Protein AF-A0A6I7QQ72-F1 (afdb_monomer)

Nearest PDB structures (foldseek):
  1e6l-assembly1_A  TM=7.819E-01  e=1.080E-02  Escherichia coli
  3cnb-assembly3_C  TM=7.877E-01  e=2.119E-02  Colwellia psychrerythraea 34H
  3ffw-assembly1_A  TM=7.670E-01  e=2.267E-02  Escherichia coli K-12
  3t6k-assembly2_B  TM=7.835E-01  e=6.231E-02  Chloroflexus aurantiacus J-10-fl
  8phn-assembly1_A  TM=7.539E-01  e=1.143E-01  Thermochaetoides thermophila

pLDDT: mean 72.23, std 18.49, range [35.5, 94.0]

Solvent-accessible surface area (backbone atoms only — not comparable to full-atom values): 4939 Å² total; per-residue (Å²): 136,82,78,74,75,79,80,75,59,62,79,81,57,69,84,71,57,67,67,61,51,56,36,53,70,35,82,90,44,42,80,58,81,43,70,49,79,39,81,75,67,60,74,68,52,49,64,55,45,53,74,70,76,40,71,46,78,42,57,54,80,77,54,64,71,61,51,50,55,51,47,48,72,78,73,105

Foldseek 3Di:
DDPDPPPPPCVVVLAPPPVLVVQCPDPVRVPPAAEAEEQDDDPVNQVSSCVVRHPHYAYPVGDPVVVVVVCVVRVD

Sequence (76 aa):
MERSPPQKSIQSYGHNTPGLRALKENPVTAGIPVIAVTVAAQPEEIRTAEKSGFAAFLKKPLEIPLLMELLDQFLG

Radius of gyration: 14.74 Å; Cα contacts (8 Å, |Δi|>4): 57; chains: 1; bounding box: 29×21×51 Å

Structure (mmCIF, N/CA/C/O backbone):
data_AF-A0A6I7QQ72-F1
#
_entry.id   AF-A0A6I7QQ72-F1
#
loop_
_atom_site.group_PDB
_atom_site.id
_atom_site.type_symbol
_atom_site.label_atom_id
_atom_site.label_alt_id
_atom_site.label_comp_id
_atom_site.label_asym_id
_atom_site.label_entity_id
_atom_site.label_seq_id
_atom_site.pdbx_PDB_ins_code
_atom_site.Cartn_x
_atom_site.Cartn_y
_atom_site.Cartn_z
_atom_site.occupancy
_atom_site.B_iso_or_equiv
_atom_site.auth_seq_id
_atom_site.auth_comp_id
_atom_site.auth_asym_id
_atom_site.auth_atom_id
_atom_site.pdbx_PDB_model_num
ATOM 1 N N . MET A 1 1 ? 17.411 2.593 36.275 1.00 38.28 1 MET A N 1
ATOM 2 C CA . MET A 1 1 ? 17.272 3.785 35.410 1.00 38.28 1 MET A CA 1
ATOM 3 C C . MET A 1 1 ? 17.342 3.285 33.975 1.00 38.28 1 MET A C 1
ATOM 5 O O . MET A 1 1 ? 18.413 3.199 33.386 1.00 38.28 1 MET A O 1
ATOM 9 N N . GLU A 1 2 ? 16.217 2.764 33.497 1.00 37.03 2 GLU A N 1
ATOM 10 C CA . GLU A 1 2 ? 16.113 2.048 32.226 1.00 37.03 2 GLU A CA 1
ATOM 11 C C . GLU A 1 2 ? 16.190 3.074 31.096 1.00 37.03 2 GLU A C 1
ATOM 13 O O . GLU A 1 2 ? 15.316 3.928 30.947 1.00 37.03 2 GLU A O 1
ATOM 18 N N . ARG A 1 3 ? 17.303 3.072 30.359 1.00 36.19 3 ARG A N 1
ATOM 19 C CA . ARG A 1 3 ? 17.453 3.916 29.177 1.00 36.19 3 ARG A CA 1
ATOM 20 C C . ARG A 1 3 ? 16.543 3.337 28.100 1.00 36.19 3 ARG A C 1
ATOM 22 O O . ARG A 1 3 ? 16.920 2.377 27.436 1.00 36.19 3 ARG A O 1
ATOM 29 N N . SER A 1 4 ? 15.350 3.916 27.972 1.00 35.97 4 SER A N 1
ATOM 30 C CA . SER A 1 4 ? 14.464 3.692 26.832 1.00 35.97 4 SER A CA 1
ATOM 31 C C . SER A 1 4 ? 15.285 3.843 25.543 1.00 35.97 4 SER A C 1
ATOM 33 O O . SER A 1 4 ? 16.014 4.838 25.416 1.00 35.97 4 SER A O 1
ATOM 35 N N . PRO A 1 5 ? 15.263 2.865 24.620 1.00 40.31 5 PRO A 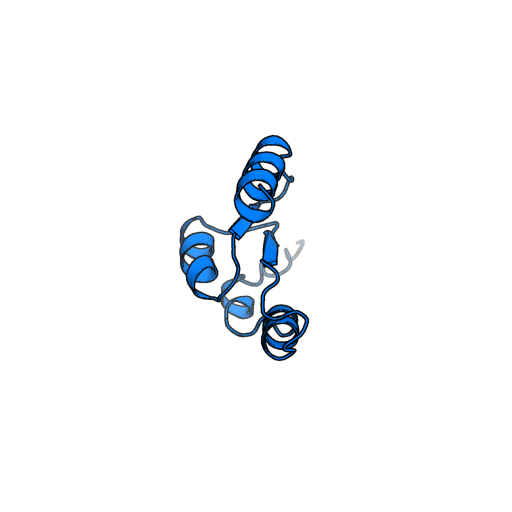N 1
ATOM 36 C CA . PRO A 1 5 ? 16.018 2.969 23.381 1.00 40.31 5 PRO A CA 1
ATOM 37 C C . PRO A 1 5 ? 15.539 4.207 22.608 1.00 40.31 5 PRO A C 1
ATOM 39 O O . PRO A 1 5 ? 14.346 4.513 22.634 1.00 40.31 5 PRO A O 1
ATOM 42 N N . PRO A 1 6 ? 16.436 4.943 21.925 1.00 39.75 6 PRO A N 1
ATOM 43 C CA . PRO A 1 6 ? 16.027 6.111 21.161 1.00 39.75 6 PRO A CA 1
ATOM 44 C C . PRO A 1 6 ? 15.001 5.668 20.116 1.00 39.75 6 PRO A C 1
ATOM 46 O O . PRO A 1 6 ? 15.321 4.838 19.259 1.00 39.75 6 PRO A O 1
ATOM 49 N N . GLN A 1 7 ? 13.776 6.208 20.183 1.00 47.41 7 GLN A N 1
ATOM 50 C CA . GLN A 1 7 ? 12.825 6.149 19.076 1.00 47.41 7 GLN A CA 1
ATOM 51 C C . GLN A 1 7 ? 13.523 6.769 17.861 1.00 47.41 7 GLN A C 1
ATOM 53 O O . GLN A 1 7 ? 13.574 7.989 17.703 1.00 47.41 7 GLN A O 1
ATOM 58 N N . LYS A 1 8 ? 14.137 5.928 17.022 1.00 35.50 8 LYS A N 1
ATOM 59 C CA . LYS A 1 8 ? 14.693 6.353 15.742 1.00 35.50 8 LYS A CA 1
ATOM 60 C C . LYS A 1 8 ? 13.518 6.813 14.896 1.00 35.50 8 LYS A C 1
ATOM 62 O O . LYS A 1 8 ? 12.753 5.997 14.392 1.00 35.50 8 LYS A O 1
ATOM 67 N N . SER A 1 9 ? 13.384 8.131 14.816 1.00 40.41 9 SER A N 1
ATOM 68 C CA . SER A 1 9 ? 12.468 8.832 13.933 1.00 40.41 9 SER A CA 1
ATOM 69 C C . SER A 1 9 ? 12.502 8.194 12.544 1.00 40.41 9 SER A C 1
ATOM 71 O O . SER A 1 9 ? 13.555 8.049 11.917 1.00 40.41 9 SER A O 1
ATOM 73 N N . ILE A 1 10 ? 11.323 7.806 12.079 1.00 48.41 10 ILE A N 1
ATOM 74 C CA . ILE A 1 10 ? 11.039 7.247 10.752 1.00 48.41 10 ILE A CA 1
ATOM 75 C C . ILE A 1 10 ? 11.433 8.227 9.639 1.00 48.41 10 ILE A C 1
ATOM 77 O O . ILE A 1 10 ? 11.648 7.803 8.505 1.00 48.41 10 ILE A O 1
ATOM 81 N N . GLN A 1 11 ? 11.662 9.504 9.974 1.00 43.22 11 GLN A N 1
ATOM 82 C CA . GLN A 1 11 ? 12.281 10.484 9.077 1.00 43.22 11 GLN A CA 1
ATOM 83 C C . GLN A 1 11 ? 13.657 10.020 8.570 1.00 43.22 11 GLN A C 1
ATOM 85 O O . GLN A 1 11 ? 14.028 10.342 7.446 1.00 43.22 11 GLN A O 1
ATOM 90 N N . SER A 1 12 ? 14.388 9.189 9.329 1.00 42.44 12 SER A N 1
ATOM 91 C CA . SER A 1 12 ? 15.660 8.606 8.871 1.00 42.44 12 SER A CA 1
ATOM 92 C C . SER A 1 12 ? 15.496 7.451 7.866 1.00 42.44 12 SER A C 1
ATOM 94 O O . SER A 1 12 ? 16.490 7.042 7.269 1.00 42.44 12 SER A O 1
ATOM 96 N N . TYR A 1 13 ? 14.285 6.915 7.677 1.00 47.34 13 TYR A N 1
ATOM 97 C CA . TYR A 1 13 ? 13.985 5.818 6.742 1.00 47.34 13 TYR A CA 1
ATOM 98 C C . TYR A 1 13 ? 13.188 6.269 5.504 1.00 47.34 13 TYR A C 1
ATOM 100 O O . TYR A 1 13 ? 13.051 5.502 4.553 1.00 47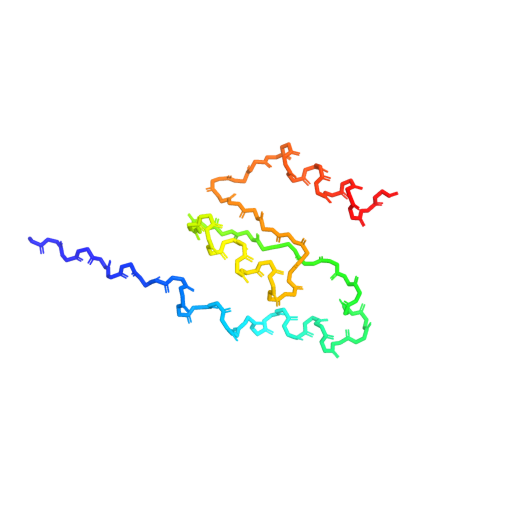.34 13 TYR A O 1
ATOM 108 N N . GLY A 1 14 ? 12.694 7.512 5.482 1.00 43.97 14 GLY A N 1
ATOM 109 C CA . GLY A 1 14 ? 11.744 8.007 4.478 1.00 43.97 14 GLY A CA 1
ATOM 110 C C . GLY A 1 14 ? 12.297 8.343 3.089 1.00 43.97 14 GLY A C 1
ATOM 111 O O . GLY A 1 14 ? 11.514 8.707 2.221 1.00 43.97 14 GLY A O 1
ATOM 112 N N . HIS A 1 15 ? 13.605 8.229 2.839 1.00 50.41 15 HIS A N 1
ATOM 113 C CA . HIS A 1 15 ? 14.195 8.714 1.579 1.00 50.41 15 HIS A CA 1
ATOM 114 C C . HIS A 1 15 ? 14.955 7.676 0.745 1.00 50.41 15 HIS A C 1
ATOM 116 O O . HIS A 1 15 ? 15.427 8.013 -0.334 1.00 50.41 15 HIS A O 1
ATOM 122 N N . ASN A 1 16 ? 15.047 6.418 1.184 1.00 45.38 16 ASN A N 1
ATOM 123 C CA . ASN A 1 16 ? 15.656 5.341 0.397 1.00 45.38 16 ASN A CA 1
ATOM 124 C C . ASN A 1 16 ? 15.084 3.988 0.830 1.00 45.38 16 ASN A C 1
ATOM 126 O O . ASN A 1 16 ? 15.705 3.298 1.631 1.00 45.38 16 ASN A O 1
ATOM 130 N N . THR A 1 17 ? 13.907 3.597 0.334 1.00 64.50 17 THR A N 1
ATOM 131 C CA . THR A 1 17 ? 13.386 2.228 0.488 1.00 64.50 17 THR A CA 1
ATOM 132 C C . THR A 1 17 ? 13.975 1.348 -0.622 1.00 64.50 17 THR A C 1
ATOM 134 O O . THR A 1 17 ? 13.441 1.325 -1.734 1.00 64.50 17 THR A O 1
ATOM 137 N N . PRO A 1 18 ? 15.067 0.590 -0.374 1.00 68.69 18 PRO A N 1
ATOM 138 C CA . PRO A 1 18 ? 15.778 -0.119 -1.440 1.00 68.69 18 PRO A CA 1
ATOM 139 C C . PRO A 1 18 ? 14.897 -1.195 -2.083 1.00 68.69 18 PRO A C 1
ATOM 141 O O . PRO A 1 18 ? 15.019 -1.464 -3.272 1.00 68.69 18 PRO A O 1
ATOM 144 N N . GLY A 1 19 ? 13.960 -1.757 -1.310 1.00 78.31 19 GLY A N 1
ATOM 145 C CA . GLY A 1 19 ? 12.971 -2.713 -1.803 1.00 78.31 19 GLY A CA 1
ATOM 146 C C . GLY A 1 19 ? 12.008 -2.112 -2.828 1.00 78.31 19 GLY A C 1
ATOM 147 O O . GLY A 1 19 ? 11.795 -2.717 -3.871 1.00 78.31 19 GLY A O 1
ATOM 148 N N . LEU A 1 20 ? 11.473 -0.906 -2.590 1.00 83.25 20 LEU A N 1
ATOM 149 C CA . LEU A 1 20 ? 10.589 -0.253 -3.563 1.00 83.25 20 LEU A CA 1
ATOM 150 C C . LEU A 1 20 ? 11.353 0.077 -4.847 1.00 83.25 20 LEU A C 1
ATOM 152 O O . LEU A 1 20 ? 10.860 -0.188 -5.941 1.00 83.25 20 LEU A O 1
ATOM 156 N N . ARG A 1 21 ? 12.573 0.605 -4.711 1.00 81.69 21 ARG A N 1
ATOM 157 C CA . ARG A 1 21 ? 13.429 0.915 -5.857 1.00 81.69 21 ARG A CA 1
ATOM 158 C C . ARG A 1 21 ? 13.710 -0.332 -6.699 1.00 81.69 21 ARG A C 1
ATOM 160 O O . ARG A 1 21 ? 13.489 -0.295 -7.902 1.00 81.69 21 ARG A O 1
ATOM 167 N N . ALA A 1 22 ? 14.106 -1.441 -6.073 1.00 85.12 22 ALA A N 1
ATOM 168 C CA . ALA A 1 22 ? 14.371 -2.695 -6.777 1.00 85.12 22 ALA A CA 1
ATOM 169 C C . ALA A 1 22 ? 13.135 -3.222 -7.531 1.00 85.12 22 ALA A C 1
ATOM 171 O O . ALA A 1 22 ? 13.254 -3.695 -8.661 1.00 85.12 22 ALA A O 1
ATOM 172 N N . LEU A 1 23 ? 11.941 -3.096 -6.938 1.00 85.94 23 LEU A N 1
ATOM 173 C CA . LEU A 1 23 ? 10.687 -3.477 -7.596 1.00 85.94 23 LEU A CA 1
ATOM 174 C C . LEU A 1 23 ? 10.354 -2.567 -8.784 1.00 85.94 23 LEU A C 1
ATOM 176 O O . LEU A 1 23 ? 9.850 -3.053 -9.794 1.00 85.94 23 LEU A O 1
ATOM 180 N N . LYS A 1 24 ? 10.640 -1.264 -8.683 1.00 84.69 24 LYS A N 1
ATOM 181 C CA . LYS A 1 24 ? 10.378 -0.283 -9.747 1.00 84.69 24 LYS A CA 1
ATOM 182 C C . LYS A 1 24 ? 11.396 -0.323 -10.887 1.00 84.69 24 LYS A C 1
ATOM 184 O O . LYS A 1 24 ? 11.037 0.004 -12.012 1.00 84.69 24 LYS A O 1
ATOM 189 N N . GLU A 1 25 ? 12.632 -0.736 -10.623 1.00 88.06 25 GLU A N 1
ATOM 190 C CA . GLU A 1 25 ? 13.685 -0.864 -11.642 1.00 88.06 25 GLU A CA 1
ATOM 191 C C . GLU A 1 25 ? 13.535 -2.118 -12.513 1.00 88.06 25 GLU A C 1
ATOM 193 O O . GLU A 1 25 ? 14.027 -2.141 -13.639 1.00 88.06 25 GLU A O 1
ATOM 198 N N . ASN A 1 26 ? 12.845 -3.153 -12.030 1.00 89.25 26 ASN A N 1
ATOM 199 C CA . ASN A 1 26 ? 12.587 -4.356 -12.813 1.00 89.25 26 ASN A CA 1
ATOM 200 C C . ASN A 1 26 ? 11.292 -4.201 -13.641 1.00 89.25 26 ASN A C 1
ATOM 202 O O . ASN A 1 26 ? 10.214 -4.093 -13.053 1.00 89.25 26 ASN A O 1
ATOM 206 N N . PRO A 1 27 ? 11.349 -4.262 -14.990 1.00 89.94 27 PRO A N 1
ATOM 207 C CA . PRO A 1 27 ? 10.180 -4.091 -15.859 1.00 89.94 27 PRO A CA 1
ATOM 208 C C . PRO A 1 27 ? 9.023 -5.052 -15.565 1.00 89.94 27 PRO A C 1
ATOM 210 O O . PRO A 1 27 ? 7.866 -4.690 -15.756 1.00 89.94 27 PRO A O 1
ATOM 213 N N . VAL A 1 28 ? 9.323 -6.261 -15.079 1.00 94.00 28 VAL A N 1
ATOM 214 C CA . VAL A 1 28 ? 8.315 -7.281 -14.748 1.00 94.00 28 VAL A CA 1
ATOM 215 C C . VAL A 1 28 ? 7.531 -6.900 -13.490 1.00 94.00 28 VAL A C 1
ATOM 217 O O . VAL A 1 28 ? 6.351 -7.218 -13.381 1.00 94.00 28 VAL A O 1
ATOM 220 N N . THR A 1 29 ? 8.161 -6.205 -12.539 1.00 90.31 29 THR A N 1
ATOM 221 C CA . THR A 1 29 ? 7.552 -5.855 -11.244 1.00 90.31 29 THR A CA 1
ATOM 222 C C . THR A 1 29 ? 7.191 -4.378 -11.113 1.00 90.31 29 THR A C 1
ATOM 224 O O . THR A 1 29 ? 6.474 -4.011 -10.185 1.00 90.31 29 THR A O 1
ATOM 227 N N . ALA A 1 30 ? 7.633 -3.524 -12.038 1.00 88.94 30 ALA A N 1
ATOM 228 C CA . ALA A 1 30 ? 7.458 -2.075 -11.952 1.00 88.94 30 ALA A CA 1
ATOM 229 C C . ALA A 1 30 ? 5.985 -1.636 -11.917 1.00 88.94 30 ALA A C 1
ATOM 231 O O . ALA A 1 30 ? 5.641 -0.656 -11.242 1.00 88.94 30 ALA A O 1
ATOM 232 N N . GLY A 1 31 ? 5.122 -2.381 -12.614 1.00 88.25 31 GLY A N 1
ATOM 233 C CA . GLY A 1 31 ? 3.678 -2.150 -12.662 1.00 88.25 31 GLY A CA 1
ATOM 234 C C . GLY A 1 31 ? 2.910 -2.635 -11.430 1.00 88.25 31 GLY A C 1
ATOM 235 O O . GLY A 1 31 ? 1.740 -2.297 -11.290 1.00 88.25 31 GLY A O 1
ATOM 236 N N . ILE A 1 32 ? 3.536 -3.396 -10.528 1.00 91.00 32 ILE A N 1
ATOM 237 C CA . ILE A 1 32 ? 2.851 -3.948 -9.355 1.00 91.00 32 ILE A CA 1
ATOM 238 C C . ILE A 1 32 ? 2.655 -2.829 -8.311 1.00 91.00 32 ILE A C 1
ATOM 240 O O . ILE A 1 32 ? 3.630 -2.155 -7.946 1.00 91.00 32 ILE A O 1
ATOM 244 N N . PRO A 1 33 ? 1.425 -2.601 -7.812 1.00 88.62 33 PRO A N 1
ATOM 245 C CA . PRO A 1 33 ? 1.184 -1.657 -6.727 1.00 88.62 33 PRO A CA 1
ATOM 246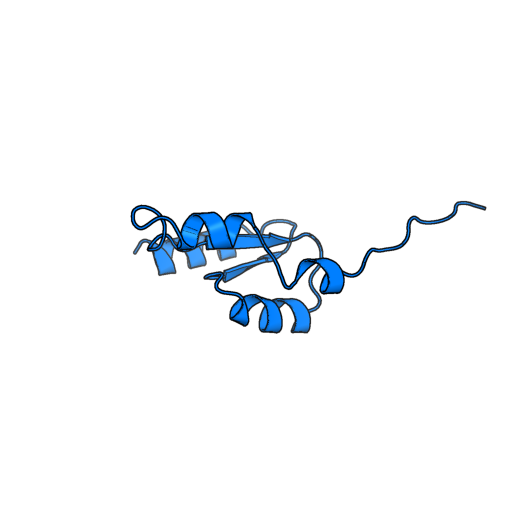 C C . PRO A 1 33 ? 1.801 -2.181 -5.424 1.00 88.62 33 PRO A C 1
ATOM 248 O O . PRO A 1 33 ? 1.629 -3.339 -5.053 1.00 88.62 33 PRO A O 1
ATOM 251 N N . VAL A 1 34 ? 2.538 -1.320 -4.718 1.00 87.94 34 VAL A N 1
ATOM 252 C CA . VAL A 1 34 ? 3.210 -1.671 -3.458 1.00 87.94 34 VAL A CA 1
ATOM 253 C C . VAL A 1 34 ? 2.551 -0.908 -2.319 1.00 87.94 34 VAL A C 1
ATOM 255 O O . VAL A 1 34 ? 2.533 0.322 -2.334 1.00 87.94 34 VAL A O 1
ATOM 258 N N . ILE A 1 35 ? 2.040 -1.629 -1.323 1.00 86.25 35 ILE A N 1
ATOM 259 C CA . ILE A 1 35 ? 1.426 -1.059 -0.120 1.00 86.25 35 ILE A CA 1
ATOM 260 C C . ILE A 1 35 ? 2.393 -1.245 1.049 1.00 86.25 35 ILE A C 1
ATOM 262 O O . ILE A 1 35 ? 2.845 -2.359 1.321 1.00 86.25 35 ILE A O 1
ATOM 266 N N . ALA A 1 36 ? 2.731 -0.163 1.744 1.00 83.06 36 ALA A N 1
ATOM 267 C CA . ALA A 1 36 ? 3.620 -0.217 2.900 1.00 83.06 36 ALA A CA 1
ATOM 268 C C . ALA A 1 36 ? 2.829 -0.416 4.200 1.00 83.06 36 ALA A C 1
ATOM 270 O O . ALA A 1 36 ? 1.833 0.261 4.427 1.00 83.06 36 ALA A O 1
ATOM 271 N N . VAL A 1 37 ? 3.293 -1.301 5.092 1.00 84.88 37 VAL A N 1
ATOM 272 C CA . VAL A 1 37 ? 2.652 -1.552 6.397 1.00 84.88 37 VAL A CA 1
ATOM 273 C C . VAL A 1 37 ? 3.588 -1.146 7.540 1.00 84.88 37 VAL A C 1
ATOM 275 O O . VAL A 1 37 ? 4.626 -1.782 7.737 1.00 84.88 37 VAL A O 1
ATOM 278 N N . THR A 1 38 ? 3.233 -0.119 8.320 1.00 75.25 38 THR A N 1
ATOM 279 C CA . THR A 1 38 ? 4.115 0.489 9.343 1.00 75.25 38 THR A CA 1
ATOM 280 C C . THR A 1 38 ? 3.492 0.552 10.743 1.00 75.25 38 THR A C 1
ATOM 282 O O . THR A 1 38 ? 2.282 0.662 10.897 1.00 75.25 38 THR A O 1
ATOM 285 N N . VAL A 1 39 ? 4.326 0.468 11.789 1.00 69.69 39 VAL A N 1
ATOM 286 C CA . VAL A 1 39 ? 3.913 0.481 13.214 1.00 69.69 39 VAL A CA 1
ATOM 287 C C . VAL A 1 39 ? 3.815 1.894 13.794 1.00 69.69 39 VAL A C 1
ATOM 289 O O . VAL A 1 39 ? 3.185 2.107 14.822 1.00 69.69 39 VAL A O 1
ATOM 292 N N . ALA A 1 40 ? 4.425 2.869 13.135 1.00 59.94 40 ALA A N 1
ATOM 293 C CA . ALA A 1 40 ? 4.329 4.268 13.496 1.00 59.94 40 ALA A CA 1
ATOM 294 C C . ALA A 1 40 ? 4.356 5.058 12.195 1.00 59.94 40 ALA A C 1
ATOM 296 O O . ALA A 1 40 ? 5.200 4.817 11.335 1.00 59.94 40 ALA A O 1
ATOM 297 N N . ALA A 1 41 ? 3.394 5.945 12.028 1.00 59.00 41 ALA A N 1
ATOM 298 C CA . ALA A 1 41 ? 3.519 7.071 11.133 1.00 59.00 41 ALA A CA 1
ATOM 299 C C . ALA A 1 41 ? 2.613 8.148 11.708 1.00 59.00 41 ALA A C 1
ATOM 301 O O . ALA A 1 41 ? 1.414 7.923 11.911 1.00 59.00 41 ALA A O 1
ATOM 302 N N . GLN A 1 42 ? 3.187 9.301 12.027 1.00 62.56 42 GLN A N 1
ATOM 303 C CA . GLN A 1 42 ? 2.377 10.495 12.203 1.00 62.56 42 GLN A CA 1
ATOM 304 C C . GLN A 1 42 ? 1.610 10.725 10.887 1.00 62.56 42 GLN A C 1
ATOM 306 O O . GLN A 1 42 ? 2.140 10.418 9.818 1.00 62.56 42 GLN A O 1
ATOM 311 N N . PRO A 1 43 ? 0.374 11.246 10.909 1.00 63.75 43 PRO A N 1
ATOM 312 C CA . PRO A 1 43 ? -0.417 11.437 9.689 1.00 63.75 43 PRO A CA 1
ATOM 313 C C . PRO A 1 43 ? 0.323 12.203 8.576 1.00 63.75 43 PRO A C 1
ATOM 315 O O . PRO A 1 43 ? 0.143 11.914 7.397 1.00 63.75 43 PRO A O 1
ATOM 318 N N . GLU A 1 44 ? 1.204 13.134 8.947 1.00 63.34 44 GLU A N 1
ATOM 319 C CA . GLU A 1 44 ? 2.081 1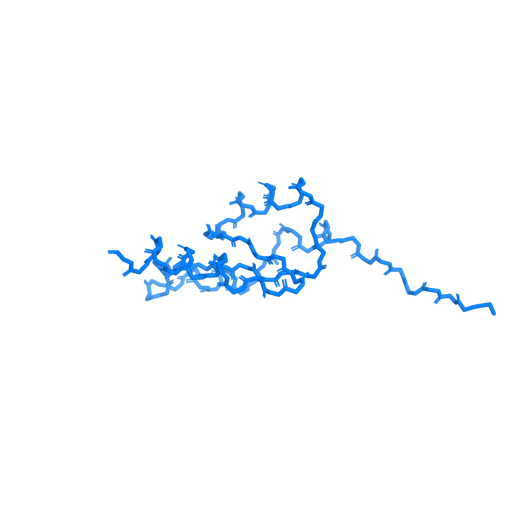3.865 8.021 1.00 63.34 44 GLU A CA 1
ATOM 320 C C . GLU A 1 44 ? 3.160 12.990 7.364 1.00 63.34 44 GLU A C 1
ATOM 322 O O . GLU A 1 44 ? 3.517 13.185 6.200 1.00 63.34 44 GLU A O 1
ATOM 327 N N . GLU A 1 45 ? 3.659 11.980 8.075 1.00 63.31 45 GLU A N 1
ATOM 328 C CA . GLU A 1 45 ? 4.634 11.022 7.549 1.00 63.31 45 GLU A CA 1
ATOM 329 C C . GLU A 1 45 ? 3.980 10.093 6.522 1.00 63.31 45 GLU A C 1
ATOM 331 O O . GLU A 1 45 ? 4.606 9.787 5.512 1.00 63.31 45 GLU A O 1
ATOM 336 N N . ILE A 1 46 ? 2.706 9.725 6.713 1.00 65.12 46 ILE A N 1
ATOM 337 C CA . ILE A 1 46 ? 1.923 8.973 5.717 1.00 65.12 46 ILE A CA 1
ATOM 338 C C . ILE A 1 46 ? 1.771 9.799 4.437 1.00 65.12 46 ILE A C 1
ATOM 340 O O . ILE A 1 46 ? 2.150 9.336 3.365 1.00 65.12 46 ILE A O 1
ATOM 344 N N . ARG A 1 47 ? 1.314 11.053 4.553 1.00 65.50 47 ARG A N 1
ATOM 345 C CA . ARG A 1 47 ? 1.142 11.965 3.404 1.00 65.50 47 ARG A CA 1
ATOM 346 C C . ARG A 1 47 ? 2.451 12.235 2.658 1.00 65.50 47 ARG A C 1
ATOM 348 O O . ARG A 1 47 ? 2.460 12.421 1.443 1.00 65.50 47 ARG A O 1
ATOM 355 N N . THR A 1 48 ? 3.568 12.294 3.380 1.00 62.56 4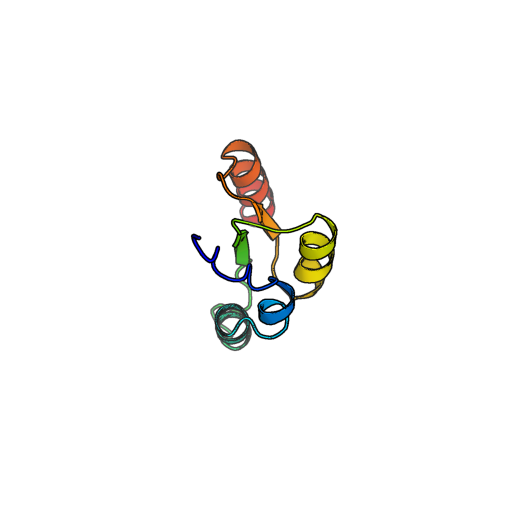8 THR A N 1
ATOM 356 C CA . THR A 1 48 ? 4.893 12.495 2.776 1.00 62.56 48 THR A CA 1
ATOM 357 C C . THR A 1 48 ? 5.386 11.219 2.102 1.00 62.56 48 THR A C 1
ATOM 359 O O . THR A 1 48 ? 5.944 11.276 1.008 1.00 62.56 48 THR A O 1
ATOM 362 N N . ALA A 1 49 ? 5.135 10.058 2.705 1.00 60.97 49 ALA A N 1
ATOM 363 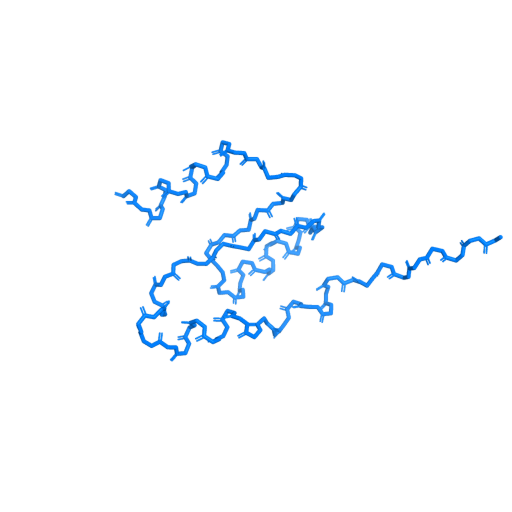C CA . ALA A 1 49 ? 5.523 8.771 2.154 1.00 60.97 49 ALA A CA 1
ATOM 364 C C . ALA A 1 49 ? 4.637 8.341 0.968 1.00 60.97 49 ALA A C 1
ATOM 366 O O . ALA A 1 49 ? 5.137 7.678 0.063 1.00 60.97 49 ALA A O 1
ATOM 367 N N . GLU A 1 50 ? 3.381 8.786 0.866 1.00 61.97 50 GLU A N 1
ATOM 368 C CA . GLU A 1 50 ? 2.562 8.650 -0.357 1.00 61.97 50 GLU A CA 1
ATOM 369 C C . GLU A 1 50 ? 3.264 9.251 -1.585 1.00 61.97 50 GLU A C 1
ATOM 371 O O . GLU A 1 50 ? 3.177 8.715 -2.687 1.00 61.97 50 GLU A O 1
ATOM 376 N N . LYS A 1 51 ? 4.083 10.292 -1.395 1.00 62.91 51 LYS A N 1
ATOM 377 C CA . LYS A 1 51 ? 4.892 10.888 -2.472 1.00 62.91 51 LYS A CA 1
ATOM 378 C C . LYS A 1 51 ? 6.136 10.069 -2.844 1.00 62.91 51 LYS A C 1
ATOM 380 O O . LYS A 1 51 ? 6.809 10.411 -3.811 1.00 62.91 51 LYS A O 1
ATOM 385 N N . SER A 1 52 ? 6.459 9.005 -2.103 1.00 65.81 52 SER A N 1
ATOM 386 C CA . SER A 1 52 ? 7.672 8.193 -2.301 1.00 65.81 52 SER A CA 1
ATOM 387 C C . SER A 1 52 ? 7.510 7.029 -3.293 1.00 65.81 52 SER A C 1
ATOM 389 O O . SER A 1 52 ? 8.472 6.307 -3.541 1.00 65.81 52 SER A O 1
ATOM 391 N N . GLY A 1 53 ? 6.329 6.868 -3.908 1.00 75.88 53 GLY A N 1
ATOM 392 C CA . GLY A 1 53 ? 6.086 5.882 -4.974 1.00 75.88 53 GLY A CA 1
ATOM 393 C C . GLY A 1 53 ? 5.425 4.575 -4.520 1.00 75.88 53 GLY A C 1
ATOM 394 O O . GLY A 1 53 ? 5.291 3.647 -5.322 1.00 75.88 53 GLY A O 1
ATOM 395 N N . PHE A 1 54 ? 5.006 4.498 -3.255 1.00 83.25 54 PHE A N 1
ATOM 396 C CA . PHE A 1 54 ? 4.059 3.485 -2.791 1.00 83.25 54 PHE A CA 1
ATOM 397 C C . PHE A 1 54 ? 2.642 3.831 -3.250 1.00 83.25 54 PHE A C 1
ATOM 399 O O . PHE A 1 54 ? 2.295 4.999 -3.400 1.00 83.25 54 PHE A O 1
ATOM 406 N N . ALA A 1 55 ? 1.825 2.804 -3.450 1.00 85.06 55 ALA A N 1
ATOM 407 C CA . ALA A 1 55 ? 0.436 2.949 -3.862 1.00 85.06 55 ALA A CA 1
ATOM 408 C C . ALA A 1 55 ? -0.487 3.291 -2.678 1.00 85.06 55 ALA A C 1
ATOM 410 O O . ALA A 1 55 ? -1.456 4.019 -2.854 1.00 85.06 55 ALA A O 1
ATOM 411 N N . ALA A 1 56 ? -0.173 2.788 -1.477 1.00 83.81 56 ALA A N 1
ATOM 412 C CA . ALA A 1 56 ? -0.881 3.109 -0.237 1.00 83.81 56 ALA A CA 1
ATOM 413 C C . ALA A 1 56 ? -0.033 2.778 1.006 1.00 83.81 56 ALA A C 1
ATOM 415 O O . ALA A 1 56 ? 0.994 2.093 0.921 1.00 83.81 56 ALA A O 1
ATOM 416 N N . PHE A 1 57 ? -0.500 3.227 2.174 1.00 81.44 57 PHE A N 1
ATOM 417 C CA . PHE A 1 57 ? 0.088 2.929 3.480 1.00 81.44 57 PHE A CA 1
ATOM 418 C C . PHE A 1 57 ? -0.967 2.394 4.446 1.00 81.44 57 PHE A C 1
ATOM 420 O O . PHE A 1 57 ? -2.058 2.944 4.565 1.00 81.44 57 PHE A O 1
ATOM 427 N N . LEU A 1 58 ? -0.605 1.359 5.195 1.00 83.31 58 LEU A N 1
ATOM 428 C CA . LEU A 1 58 ? -1.417 0.772 6.251 1.00 83.31 58 LEU A CA 1
ATOM 429 C C . LEU A 1 58 ? -0.678 0.867 7.584 1.00 83.31 58 LEU A C 1
ATOM 431 O O . LEU A 1 58 ? 0.501 0.522 7.699 1.00 83.31 58 LEU A O 1
ATOM 435 N N . LYS A 1 59 ? -1.378 1.331 8.618 1.00 84.62 59 LYS A N 1
ATOM 436 C CA . LYS A 1 59 ? -0.865 1.305 9.990 1.00 84.62 59 LYS A CA 1
ATOM 437 C C . LYS A 1 59 ? -1.021 -0.093 10.590 1.00 84.62 59 LYS A C 1
ATOM 439 O O . LYS A 1 59 ? -1.918 -0.840 10.204 1.00 84.62 59 LYS A O 1
ATOM 444 N N . LYS A 1 60 ? -0.177 -0.428 11.564 1.00 78.25 60 LYS A N 1
ATOM 445 C CA . LYS A 1 60 ? -0.404 -1.556 12.474 1.00 78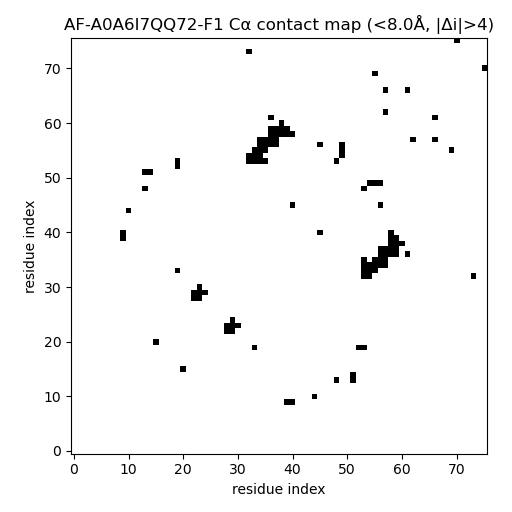.25 60 LYS A CA 1
ATOM 446 C C . LYS A 1 60 ? -1.142 -1.078 13.742 1.00 78.25 60 LYS A C 1
ATOM 448 O O . LYS A 1 60 ? -0.869 0.036 14.187 1.00 78.25 60 LYS A O 1
ATOM 453 N N . PRO A 1 61 ? -2.009 -1.905 14.359 1.00 85.50 61 PRO A N 1
ATOM 454 C CA . PRO A 1 61 ? -2.445 -3.221 13.886 1.00 85.50 61 PRO A CA 1
ATOM 455 C C . PRO A 1 61 ? -3.200 -3.117 12.555 1.00 85.50 61 PRO A C 1
ATOM 457 O O . PRO A 1 61 ? -3.805 -2.094 12.258 1.00 85.50 61 PRO A O 1
ATOM 460 N N . LEU A 1 62 ? -3.051 -4.148 11.722 1.00 84.06 62 LEU A N 1
ATOM 461 C CA . LEU A 1 62 ? -3.576 -4.156 10.361 1.00 84.06 62 LEU A CA 1
ATOM 462 C C . LEU A 1 62 ? -5.105 -4.218 10.400 1.00 84.06 62 LEU A C 1
ATOM 464 O O . LEU A 1 62 ? -5.672 -5.215 10.842 1.00 84.06 62 LEU A O 1
ATOM 468 N N . GLU A 1 63 ? -5.751 -3.165 9.913 1.00 88.38 63 GLU A N 1
ATOM 469 C CA . GLU A 1 63 ? -7.206 -3.103 9.785 1.00 88.38 63 GLU A CA 1
ATOM 470 C C . GLU A 1 63 ? -7.636 -3.884 8.538 1.00 88.38 63 GLU A C 1
ATOM 472 O O . GLU A 1 63 ? -7.427 -3.437 7.409 1.00 88.38 63 GLU A O 1
ATOM 477 N N . ILE A 1 64 ? -8.222 -5.068 8.737 1.00 91.50 64 ILE A N 1
ATOM 478 C CA . ILE A 1 64 ? -8.648 -5.950 7.638 1.00 91.50 64 ILE A CA 1
ATOM 479 C C . ILE A 1 64 ? -9.656 -5.278 6.694 1.00 91.50 64 ILE A C 1
ATOM 481 O O . ILE A 1 64 ? -9.460 -5.403 5.488 1.00 91.50 64 ILE A O 1
ATOM 485 N N . PRO A 1 65 ? -10.676 -4.530 7.168 1.00 92.0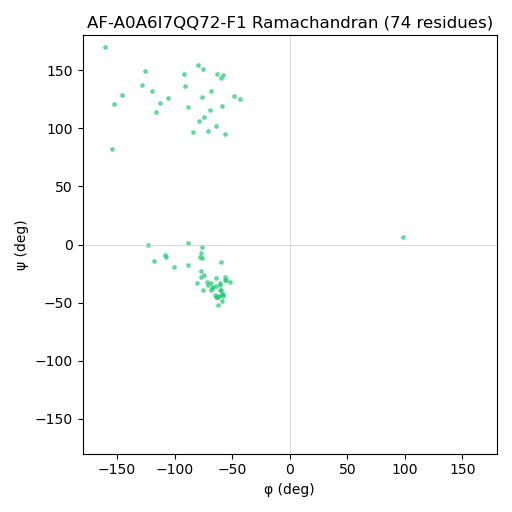0 65 PRO A N 1
ATOM 486 C CA . PRO A 1 65 ? -11.604 -3.852 6.263 1.00 92.00 65 PRO A CA 1
ATOM 487 C C . PRO A 1 65 ? -10.892 -2.892 5.302 1.00 92.00 65 PRO A C 1
ATOM 489 O O . PRO A 1 65 ? -11.121 -2.939 4.101 1.00 92.00 65 PRO A O 1
ATOM 492 N N . LEU A 1 66 ? -9.942 -2.107 5.819 1.00 87.50 66 LEU A N 1
ATOM 493 C CA . LEU A 1 66 ? -9.165 -1.162 5.017 1.00 87.50 66 LEU A CA 1
ATOM 494 C C . LEU A 1 66 ? -8.247 -1.876 4.016 1.00 87.50 66 LEU A C 1
ATOM 496 O O . LEU A 1 66 ? -8.053 -1.404 2.900 1.00 87.50 66 LEU A O 1
ATOM 500 N N . LEU A 1 67 ? -7.677 -3.023 4.397 1.00 89.94 67 LEU A N 1
ATOM 501 C CA . LEU A 1 67 ? -6.918 -3.845 3.458 1.00 89.94 67 LEU A CA 1
ATOM 502 C C . LEU A 1 67 ? -7.809 -4.345 2.313 1.00 89.94 67 LEU A C 1
ATOM 504 O O . LEU A 1 67 ? -7.380 -4.280 1.167 1.00 89.94 67 LEU A O 1
ATOM 508 N N . MET A 1 68 ? -9.016 -4.832 2.611 1.00 92.81 68 MET A N 1
ATOM 509 C CA . MET A 1 68 ? -9.942 -5.323 1.585 1.00 92.81 68 MET A CA 1
ATOM 510 C C . MET A 1 68 ? -10.334 -4.212 0.607 1.00 92.81 68 MET A C 1
ATOM 512 O O . MET A 1 68 ? -10.247 -4.426 -0.595 1.00 92.81 68 MET A O 1
ATOM 516 N N . GLU A 1 69 ? -10.645 -3.011 1.104 1.00 92.00 69 GLU A N 1
ATOM 517 C CA . GLU A 1 69 ? -10.936 -1.844 0.256 1.00 92.00 69 GLU A CA 1
ATOM 518 C C . GLU A 1 69 ? -9.775 -1.505 -0.692 1.00 92.00 69 GLU A C 1
ATOM 520 O O . GLU A 1 69 ? -9.990 -1.238 -1.873 1.00 92.00 69 GLU A O 1
ATOM 525 N N . LEU A 1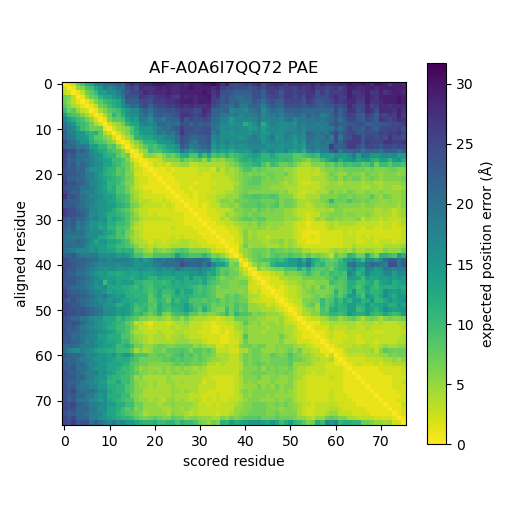 70 ? -8.531 -1.553 -0.202 1.00 90.31 70 LEU A N 1
ATOM 526 C CA . LEU A 1 70 ? -7.356 -1.314 -1.045 1.00 90.31 70 LEU A CA 1
ATOM 527 C C . LEU A 1 70 ? -7.140 -2.427 -2.072 1.00 90.31 70 LEU A C 1
ATOM 529 O O . LEU A 1 70 ? -6.736 -2.149 -3.200 1.00 90.31 70 LEU A O 1
ATOM 533 N N . LEU A 1 71 ? -7.373 -3.684 -1.696 1.00 90.94 71 LEU A N 1
ATOM 534 C CA . LEU A 1 71 ? -7.266 -4.800 -2.633 1.00 90.94 71 LEU A CA 1
ATOM 535 C C . LEU A 1 71 ? -8.304 -4.670 -3.748 1.00 90.94 71 LEU A C 1
ATOM 537 O O . LEU A 1 71 ? -7.929 -4.785 -4.912 1.00 90.94 71 LEU A O 1
ATOM 541 N N . ASP A 1 72 ? -9.552 -4.350 -3.410 1.00 92.50 72 ASP A N 1
ATOM 542 C CA . ASP A 1 72 ? -10.608 -4.094 -4.392 1.00 92.50 72 ASP A CA 1
ATOM 543 C C . ASP A 1 72 ? -10.249 -2.907 -5.299 1.00 92.50 72 ASP A C 1
ATOM 545 O O . ASP A 1 72 ? -10.446 -2.974 -6.507 1.00 92.50 72 ASP A O 1
ATOM 549 N N . GLN A 1 73 ? -9.641 -1.847 -4.755 1.00 90.94 73 GLN A N 1
ATOM 550 C CA . GLN A 1 73 ? -9.204 -0.688 -5.540 1.00 90.94 73 GLN A CA 1
ATOM 551 C C . GLN A 1 73 ? -8.110 -1.016 -6.573 1.00 90.94 73 GLN A C 1
ATOM 553 O O . GLN A 1 73 ? -8.061 -0.384 -7.628 1.00 90.94 73 GLN A O 1
ATOM 558 N N . PHE A 1 74 ? -7.189 -1.933 -6.258 1.00 88.50 74 PHE A N 1
ATOM 559 C CA . PHE A 1 74 ? -6.034 -2.232 -7.117 1.00 88.50 74 PHE A CA 1
ATOM 560 C C . PHE A 1 74 ? -6.186 -3.495 -7.974 1.00 88.50 74 PHE A C 1
ATOM 562 O O . PHE A 1 74 ? -5.422 -3.655 -8.929 1.00 88.50 74 PHE A O 1
ATOM 569 N N . LEU A 1 75 ? -7.099 -4.401 -7.620 1.00 86.50 75 LEU A N 1
ATOM 570 C CA . LEU A 1 75 ? -7.305 -5.687 -8.299 1.00 86.50 75 LEU A CA 1
ATOM 571 C C . LEU A 1 75 ? -8.700 -5.843 -8.923 1.00 86.50 75 LEU A C 1
ATOM 573 O O . LEU A 1 75 ? -8.884 -6.787 -9.694 1.00 86.50 75 LEU A O 1
ATOM 577 N N . GLY A 1 76 ? -9.660 -4.980 -8.574 1.00 74.00 76 GLY A N 1
ATOM 578 C CA . GLY A 1 76 ? -10.985 -4.900 -9.202 1.00 74.00 76 GLY A CA 1
ATOM 579 C C . GLY A 1 76 ? -10.976 -4.084 -10.487 1.00 74.00 76 GLY A C 1
ATOM 580 O O . GLY A 1 76 ? -11.784 -4.426 -11.378 1.00 74.00 76 GLY A O 1
#

Mean predicted aligned error: 10.36 Å

Secondary structure (DSSP, 8-state):
---PPP---GGGTTT--HHHHHHHHSTTTTTS--EEEES---HHHHHHHHTTT-SEEEESS--HHHHHHHHHHHH-